Protein AF-A0A1P8YCB5-F1 (afdb_monomer_lite)

Radius of gyration: 13.8 Å; chains: 1; bounding box: 25×51×27 Å

Foldseek 3Di:
DDPPPPVCLPDFDDQCAEPVNQKTWGDRQQKIFIAGNVRHTQDIDGHGRPWDWDYDPPFQKIWIAHQAWIWIFHVVVSRDIDTDHLPDPVDDPVRSVSHD

pLDDT: mean 75.48, std 15.05, range [31.86, 88.94]

Structure (mmCIF, N/CA/C/O backbone):
data_AF-A0A1P8YCB5-F1
#
_entry.id   AF-A0A1P8YCB5-F1
#
loop_
_atom_site.group_PDB
_atom_site.id
_atom_site.type_symbol
_atom_site.label_atom_id
_atom_site.label_alt_id
_atom_site.label_comp_id
_atom_site.label_asym_id
_atom_site.label_entity_id
_atom_site.label_seq_id
_atom_site.pdbx_PDB_ins_code
_atom_site.Cartn_x
_atom_site.Cartn_y
_atom_site.Cartn_z
_atom_site.occupancy
_atom_site.B_iso_or_equiv
_atom_site.auth_seq_id
_atom_site.auth_comp_id
_atom_site.auth_asym_id
_atom_site.auth_atom_id
_atom_site.pdbx_PDB_model_num
ATOM 1 N N . MET A 1 1 ? -15.871 32.988 5.997 1.00 38.66 1 MET A N 1
ATOM 2 C CA . MET A 1 1 ? -16.713 31.855 5.553 1.00 38.66 1 MET A CA 1
ATOM 3 C C . MET A 1 1 ? -15.778 30.803 4.989 1.00 38.66 1 MET A C 1
ATOM 5 O O . MET A 1 1 ? -14.762 31.185 4.425 1.00 38.66 1 MET A O 1
ATOM 9 N N . ALA A 1 2 ? -16.045 29.542 5.321 1.00 38.84 2 ALA A N 1
ATOM 10 C CA . ALA A 1 2 ? -15.101 28.432 5.364 1.00 38.84 2 ALA A CA 1
ATOM 11 C C . ALA A 1 2 ? -14.217 28.299 4.118 1.00 38.84 2 ALA A C 1
ATOM 13 O O . ALA A 1 2 ? -14.695 28.228 2.990 1.00 38.84 2 ALA A O 1
ATOM 14 N N . GLN A 1 3 ? -12.913 28.224 4.359 1.00 31.86 3 GLN A N 1
ATOM 15 C CA . GLN A 1 3 ? -11.968 27.698 3.398 1.00 31.86 3 GLN A CA 1
ATOM 16 C C . GLN A 1 3 ? -12.140 26.174 3.410 1.00 31.86 3 GLN A C 1
ATOM 18 O O . GLN A 1 3 ? -11.435 25.464 4.119 1.00 31.86 3 GLN A O 1
ATOM 23 N N . GLU A 1 4 ? -13.105 25.672 2.638 1.00 41.53 4 GLU A N 1
ATOM 24 C CA . GLU A 1 4 ? -13.112 24.281 2.175 1.00 41.53 4 GLU A CA 1
ATOM 25 C C . GLU A 1 4 ? -11.974 24.112 1.156 1.00 41.53 4 GLU A C 1
ATOM 27 O O . GLU A 1 4 ? -12.176 23.831 -0.022 1.00 41.53 4 GLU A O 1
ATOM 32 N N . SER A 1 5 ? -10.732 24.330 1.597 1.00 37.88 5 SER A N 1
ATOM 33 C CA . SER A 1 5 ? -9.573 23.811 0.888 1.00 37.88 5 SER A CA 1
ATOM 34 C C . SER A 1 5 ? -9.557 22.323 1.169 1.00 37.88 5 SER A C 1
ATOM 36 O O . SER A 1 5 ? -8.859 21.851 2.060 1.00 37.88 5 SER A O 1
ATOM 38 N N . SER A 1 6 ? -10.347 21.586 0.392 1.00 43.16 6 SER A N 1
ATOM 39 C CA . SER A 1 6 ? -9.965 20.225 0.040 1.00 43.16 6 SER A CA 1
ATOM 40 C C . SER A 1 6 ? -8.469 20.289 -0.278 1.00 43.16 6 SER A C 1
ATOM 42 O O . SER A 1 6 ? -8.099 21.090 -1.148 1.00 43.16 6 SER A O 1
ATOM 44 N N . PRO A 1 7 ? -7.575 19.566 0.417 1.00 41.78 7 PRO A N 1
ATOM 45 C CA . PRO A 1 7 ? -6.249 19.396 -0.122 1.00 41.78 7 PRO A CA 1
ATOM 46 C C . PRO A 1 7 ? -6.471 18.613 -1.411 1.00 41.78 7 PRO A C 1
ATOM 48 O O . PRO A 1 7 ? -6.647 17.398 -1.406 1.00 41.78 7 PRO A O 1
ATOM 51 N N . THR A 1 8 ? -6.528 19.324 -2.535 1.00 44.09 8 THR A N 1
ATOM 52 C CA . THR A 1 8 ? -6.277 18.741 -3.840 1.00 44.09 8 THR A CA 1
ATOM 53 C C . THR A 1 8 ? -4.813 18.324 -3.791 1.00 44.09 8 THR A C 1
ATOM 55 O O . THR A 1 8 ? -3.929 19.060 -4.221 1.00 44.09 8 THR A O 1
ATOM 58 N N . LEU A 1 9 ? -4.550 17.173 -3.164 1.00 47.84 9 LEU A N 1
ATOM 59 C CA . LEU A 1 9 ? -3.321 16.415 -3.316 1.00 47.84 9 LEU A CA 1
ATOM 60 C C . LEU A 1 9 ? -3.245 16.107 -4.810 1.00 47.84 9 LEU A C 1
ATOM 62 O O . LEU A 1 9 ? -3.912 15.206 -5.320 1.00 47.84 9 LEU A O 1
ATOM 66 N N . GLY A 1 10 ? -2.547 16.988 -5.525 1.00 34.41 10 GLY A N 1
ATOM 67 C CA . GLY A 1 10 ? -2.415 16.950 -6.968 1.00 34.41 10 GLY A CA 1
ATOM 68 C C . GLY A 1 10 ? -1.907 15.582 -7.390 1.00 34.41 10 GLY A C 1
ATOM 69 O O . GLY A 1 10 ? -0.766 15.234 -7.112 1.00 34.41 10 GLY A O 1
ATOM 70 N N . GLY A 1 11 ? -2.770 14.814 -8.052 1.00 37.81 11 GLY A N 1
ATOM 71 C CA . GLY A 1 11 ? -2.389 13.548 -8.665 1.00 37.81 11 GLY A CA 1
ATOM 72 C C . GLY A 1 11 ? -2.571 12.295 -7.811 1.00 37.81 11 GLY A C 1
ATOM 73 O O . GLY A 1 11 ? -1.838 11.341 -8.038 1.00 37.81 11 GLY A O 1
ATOM 74 N N . LEU A 1 12 ? -3.539 12.242 -6.887 1.00 45.66 12 LEU A N 1
ATOM 75 C CA . LEU A 1 12 ? -4.019 10.947 -6.383 1.00 45.66 12 LEU A CA 1
ATOM 76 C C . LEU A 1 12 ? -4.831 10.244 -7.471 1.00 45.66 12 LEU A C 1
ATOM 78 O O . LEU A 1 12 ? -6.036 10.463 -7.618 1.00 45.66 12 LEU A O 1
ATOM 82 N N . THR A 1 13 ? -4.168 9.413 -8.267 1.00 50.59 13 THR A N 1
ATOM 83 C CA . THR A 1 13 ? -4.859 8.520 -9.192 1.00 50.59 13 THR A CA 1
ATOM 84 C C . THR A 1 13 ? -5.433 7.366 -8.365 1.00 50.59 13 THR A C 1
ATOM 86 O O . THR A 1 13 ? -4.713 6.602 -7.730 1.00 50.59 13 THR A O 1
ATOM 89 N N . LEU A 1 14 ? -6.768 7.293 -8.328 1.00 52.97 14 LEU A N 1
ATOM 90 C CA . LEU A 1 14 ? -7.586 6.332 -7.573 1.00 52.97 14 LEU A CA 1
ATOM 91 C C . LEU A 1 14 ? -7.526 6.461 -6.037 1.00 52.97 14 LEU A C 1
ATOM 93 O O . LEU A 1 14 ? -6.678 5.883 -5.372 1.00 52.97 14 LEU A O 1
ATOM 97 N N . SER A 1 15 ? -8.522 7.136 -5.456 1.00 65.50 15 SER A N 1
ATOM 98 C CA . SER A 1 15 ? -8.887 6.987 -4.041 1.00 65.50 15 SER A CA 1
ATOM 99 C C . SER A 1 15 ? -9.776 5.754 -3.872 1.00 65.50 15 SER A C 1
ATOM 101 O O . SER A 1 15 ? -11.002 5.867 -3.882 1.00 65.50 15 SER A O 1
ATOM 103 N N . ASN A 1 16 ? -9.178 4.569 -3.757 1.00 73.62 16 ASN A N 1
ATOM 104 C CA . ASN A 1 16 ? -9.937 3.354 -3.475 1.00 73.62 16 ASN A CA 1
ATOM 105 C C . ASN A 1 16 ? -10.306 3.359 -1.978 1.00 73.62 16 ASN A C 1
ATOM 107 O O . ASN A 1 16 ? -9.395 3.455 -1.152 1.00 73.62 16 ASN A O 1
ATOM 111 N N . PRO A 1 17 ? -11.589 3.325 -1.586 1.00 79.81 17 PRO A N 1
ATOM 112 C CA . PRO A 1 17 ? -11.975 3.253 -0.179 1.00 79.81 17 PRO A CA 1
ATOM 113 C C . PRO A 1 17 ? -11.743 1.845 0.381 1.00 79.81 17 PRO A C 1
ATOM 115 O O . PRO A 1 17 ? -11.897 0.855 -0.337 1.00 79.81 17 PRO A O 1
ATOM 118 N N . SER A 1 18 ? -11.375 1.756 1.659 1.00 81.69 18 SER A N 1
ATOM 119 C CA . SER A 1 18 ? -11.279 0.483 2.369 1.00 81.69 18 SER A CA 1
ATOM 120 C C . SER A 1 18 ? -12.672 -0.134 2.561 1.00 81.69 18 SER A C 1
ATOM 122 O O . SER A 1 18 ? -13.667 0.599 2.585 1.00 81.69 18 SER A O 1
ATOM 124 N N . PRO A 1 19 ? -12.782 -1.463 2.746 1.00 80.44 19 PRO A N 1
ATOM 125 C CA . PRO A 1 19 ? -14.067 -2.123 2.993 1.00 80.44 19 PRO A CA 1
ATOM 126 C C . PRO A 1 19 ? -14.790 -1.600 4.240 1.00 80.44 19 PRO A C 1
ATOM 128 O O . PRO A 1 19 ? -16.017 -1.577 4.279 1.00 80.44 19 PRO A O 1
ATOM 131 N N . SER A 1 20 ? -14.041 -1.144 5.249 1.00 80.06 20 SER A N 1
ATOM 132 C 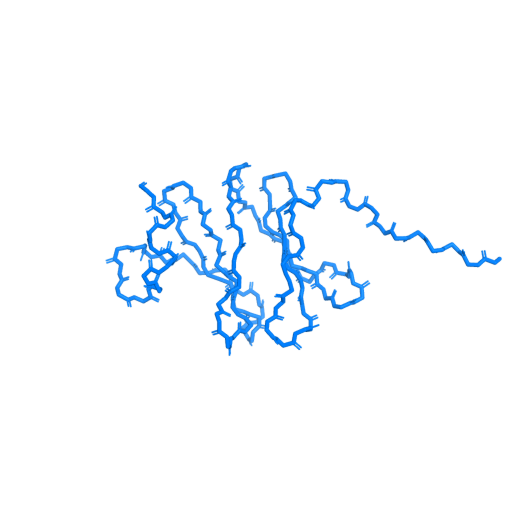CA . SER A 1 20 ? -14.594 -0.514 6.454 1.00 80.06 20 SER A CA 1
ATOM 133 C C . SER A 1 20 ? -15.114 0.909 6.221 1.00 80.06 20 SER A C 1
ATOM 135 O O . SER A 1 20 ? -15.774 1.467 7.093 1.00 80.06 20 SER A O 1
ATOM 137 N N . GLY A 1 21 ? -14.774 1.537 5.088 1.00 79.12 21 GLY A N 1
ATOM 138 C CA . GLY A 1 21 ? -15.067 2.942 4.797 1.00 79.12 21 GLY A CA 1
ATOM 139 C C . GLY A 1 21 ? -14.284 3.945 5.652 1.00 79.12 21 GLY A C 1
ATOM 140 O O . GLY A 1 21 ? -14.508 5.148 5.528 1.00 79.12 21 GLY A O 1
ATOM 141 N N . THR A 1 22 ? -13.368 3.475 6.503 1.00 83.00 22 THR A N 1
ATOM 142 C CA . THR A 1 22 ? -12.600 4.328 7.426 1.00 83.00 22 THR A CA 1
ATOM 143 C C . THR A 1 22 ? -11.379 4.946 6.750 1.00 83.00 22 THR A C 1
ATOM 145 O O . THR A 1 22 ? -10.953 6.039 7.117 1.00 83.00 22 THR A O 1
ATOM 148 N N . TYR A 1 23 ? -10.827 4.268 5.743 1.00 86.69 23 TYR A N 1
ATOM 149 C CA . TYR A 1 23 ? -9.585 4.660 5.091 1.00 86.69 23 TYR A CA 1
ATOM 150 C C . TYR A 1 23 ? -9.747 4.719 3.577 1.00 86.69 23 TYR A C 1
ATOM 152 O O . TYR A 1 23 ? -10.636 4.104 2.988 1.00 86.69 23 TYR A O 1
ATOM 160 N N . LYS A 1 24 ? -8.860 5.462 2.926 1.00 86.00 24 LYS A N 1
ATOM 161 C CA . LYS A 1 24 ? -8.744 5.538 1.473 1.00 86.00 24 LYS A CA 1
ATOM 162 C C . LYS A 1 24 ? -7.286 5.384 1.104 1.00 86.00 24 LYS A C 1
ATOM 164 O O . LYS A 1 24 ? -6.425 5.976 1.737 1.00 86.00 24 LYS A O 1
ATOM 169 N N . ALA A 1 25 ? -7.006 4.593 0.084 1.00 86.94 25 ALA A N 1
ATOM 170 C CA . ALA A 1 25 ? -5.658 4.437 -0.431 1.00 86.94 25 ALA A CA 1
ATOM 171 C C . ALA A 1 25 ? -5.583 4.953 -1.855 1.00 86.94 25 ALA A C 1
ATOM 173 O O . ALA A 1 25 ? -6.554 4.844 -2.605 1.00 86.94 25 ALA A O 1
ATOM 174 N N . GLY A 1 26 ? -4.422 5.481 -2.216 1.00 85.19 26 GLY A N 1
ATOM 175 C CA . GLY A 1 26 ? -4.127 5.913 -3.570 1.00 85.19 26 GLY A CA 1
ATOM 176 C C . GLY A 1 26 ? -2.634 5.968 -3.834 1.00 85.19 26 GLY A C 1
ATOM 177 O O . GLY A 1 26 ? -1.814 5.721 -2.946 1.00 85.19 26 GLY A O 1
ATOM 178 N N . VAL A 1 27 ? -2.286 6.293 -5.074 1.00 84.44 27 VAL A N 1
ATOM 179 C CA . VAL A 1 27 ? -0.898 6.506 -5.484 1.00 84.44 27 VAL A CA 1
ATOM 180 C C . VAL A 1 27 ? -0.705 7.986 -5.774 1.00 84.44 27 VAL A C 1
ATOM 182 O O . VAL A 1 27 ? -1.485 8.587 -6.508 1.00 84.44 27 VAL A O 1
ATOM 185 N N . SER A 1 28 ? 0.320 8.573 -5.163 1.00 80.00 28 SER A N 1
ATOM 186 C CA . SER A 1 28 ? 0.743 9.960 -5.343 1.00 80.00 28 SER A CA 1
ATOM 187 C C . SER A 1 28 ? 2.142 9.974 -5.955 1.00 80.00 28 SER A C 1
ATOM 189 O O . SER A 1 28 ? 3.149 9.813 -5.257 1.00 80.00 28 SER A O 1
ATOM 191 N N . GLY A 1 29 ? 2.217 10.097 -7.281 1.00 80.62 29 GLY A N 1
ATOM 192 C CA . GLY A 1 29 ? 3.478 9.990 -8.021 1.00 80.62 29 GLY A CA 1
ATOM 193 C C . GLY A 1 29 ? 4.122 8.609 -7.859 1.00 80.62 29 GLY A C 1
ATOM 194 O O . GLY A 1 29 ? 3.622 7.631 -8.401 1.00 80.62 29 GLY A O 1
ATOM 195 N N . SER A 1 30 ? 5.215 8.534 -7.097 1.00 84.06 30 SER A N 1
ATOM 196 C CA . SER A 1 30 ? 5.949 7.295 -6.776 1.00 84.06 30 SER A CA 1
ATOM 197 C C . SER A 1 30 ? 5.769 6.887 -5.307 1.00 84.06 30 SER A C 1
ATOM 199 O O . SER A 1 30 ? 6.694 6.409 -4.654 1.00 84.06 30 SER A O 1
ATOM 201 N N . ASN A 1 31 ? 4.607 7.167 -4.719 1.00 86.06 31 ASN A N 1
ATOM 202 C CA . ASN A 1 31 ? 4.318 6.806 -3.334 1.00 86.06 31 ASN A CA 1
ATOM 203 C C . ASN A 1 31 ? 2.906 6.249 -3.219 1.00 86.06 31 ASN A C 1
ATOM 205 O O . ASN A 1 31 ? 1.968 6.812 -3.774 1.00 86.06 31 ASN A O 1
ATOM 209 N N . ALA A 1 32 ? 2.753 5.172 -2.459 1.00 87.06 32 ALA A N 1
ATOM 210 C CA . ALA A 1 32 ? 1.454 4.700 -2.014 1.00 87.06 32 ALA A CA 1
ATOM 211 C C . ALA A 1 32 ? 1.103 5.420 -0.711 1.00 87.06 32 ALA A C 1
ATOM 213 O O . ALA A 1 32 ? 1.877 5.386 0.249 1.00 87.06 32 ALA A O 1
ATOM 214 N N . VAL A 1 33 ? -0.059 6.063 -0.686 1.00 87.44 33 VAL A N 1
ATOM 215 C CA . VAL A 1 33 ? -0.550 6.828 0.460 1.00 87.44 33 VAL A CA 1
ATOM 216 C C . VAL A 1 33 ? -1.871 6.264 0.948 1.00 87.44 33 VAL A C 1
ATOM 218 O O . VAL A 1 33 ? -2.698 5.800 0.159 1.00 87.44 33 VAL A O 1
ATOM 221 N N . VAL A 1 34 ? -2.070 6.324 2.259 1.00 87.62 34 VAL A N 1
ATOM 222 C CA . VAL A 1 34 ? -3.339 6.027 2.909 1.00 87.62 34 VAL A CA 1
ATOM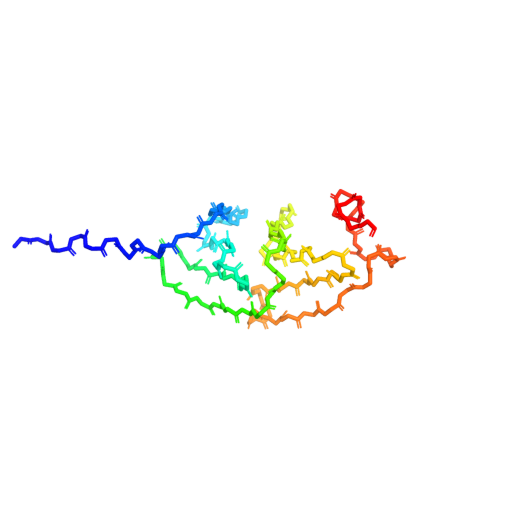 223 C C . VAL A 1 34 ? -3.782 7.242 3.695 1.00 87.62 34 VAL A C 1
ATOM 225 O O . VAL A 1 34 ? -3.038 7.775 4.518 1.00 87.62 34 VAL A O 1
ATOM 228 N N . THR A 1 35 ? -5.015 7.652 3.454 1.00 86.62 35 THR A N 1
ATOM 229 C CA . THR A 1 35 ? -5.695 8.722 4.163 1.00 86.62 35 THR A CA 1
ATOM 230 C C . THR A 1 35 ? -6.858 8.170 4.978 1.00 86.62 35 THR A C 1
ATOM 232 O O . THR A 1 35 ? -7.446 7.146 4.628 1.00 86.62 35 THR A O 1
ATOM 235 N N . ASP A 1 36 ? -7.191 8.818 6.089 1.00 85.19 36 ASP A N 1
ATOM 236 C CA . ASP A 1 36 ? -8.428 8.525 6.815 1.00 85.19 36 ASP A CA 1
ATOM 237 C C . ASP A 1 36 ? -9.646 9.187 6.133 1.00 85.19 36 ASP A C 1
ATOM 239 O O . ASP A 1 36 ? -9.518 9.928 5.154 1.00 85.19 36 ASP A O 1
ATOM 243 N N . ALA A 1 37 ? -10.846 8.924 6.650 1.00 79.75 37 ALA A N 1
ATOM 244 C CA . ALA A 1 37 ? -12.098 9.539 6.227 1.00 79.75 37 ALA A CA 1
ATOM 245 C C . ALA A 1 37 ? -12.066 11.081 6.194 1.00 79.75 37 ALA A C 1
ATOM 247 O O . ALA A 1 37 ? -12.737 11.668 5.344 1.00 79.75 37 ALA A O 1
ATOM 248 N N . SER A 1 38 ? -11.277 11.738 7.056 1.00 81.00 38 SER A N 1
ATOM 249 C CA . SER A 1 38 ? -11.084 13.199 7.025 1.00 81.00 38 SER A CA 1
ATOM 250 C C . SER A 1 38 ? -10.152 13.686 5.905 1.00 81.00 38 SER A C 1
ATOM 252 O O . SER A 1 38 ? -10.072 14.884 5.640 1.00 81.00 38 SER A O 1
ATOM 254 N N . GLY A 1 39 ? -9.469 12.768 5.214 1.00 77.56 39 GLY A N 1
ATOM 255 C CA . GLY A 1 39 ? -8.478 13.070 4.183 1.00 77.56 39 GLY A CA 1
ATOM 256 C C . GLY A 1 39 ? -7.066 13.297 4.727 1.00 77.56 39 GLY A C 1
ATOM 257 O O . GLY A 1 39 ? -6.178 13.660 3.956 1.00 77.56 39 GLY A O 1
ATOM 258 N N . ALA A 1 40 ? -6.835 13.078 6.024 1.00 82.38 40 ALA A N 1
ATOM 259 C CA . ALA A 1 40 ? -5.508 13.162 6.622 1.00 82.38 40 ALA A CA 1
ATOM 260 C C . ALA A 1 40 ? -4.668 11.933 6.256 1.00 82.38 40 ALA A C 1
ATOM 262 O O . ALA A 1 40 ? -5.131 10.804 6.409 1.00 82.38 40 ALA A O 1
ATOM 263 N N . GLU A 1 41 ? -3.434 12.138 5.791 1.00 85.62 41 GLU A N 1
ATOM 264 C CA . GLU A 1 41 ? -2.489 11.048 5.528 1.00 85.62 41 GLU A CA 1
ATOM 265 C C . GLU A 1 41 ? -2.099 10.370 6.845 1.00 85.62 41 GLU A C 1
ATOM 267 O O . GLU A 1 41 ? -1.489 10.979 7.722 1.00 85.62 41 GLU A O 1
ATOM 272 N N . VAL A 1 42 ? -2.469 9.099 6.981 1.00 86.94 42 VAL A N 1
ATOM 273 C CA . VAL A 1 42 ? -2.099 8.252 8.125 1.00 86.94 42 VAL A CA 1
ATOM 274 C C . VAL A 1 42 ? -0.897 7.374 7.805 1.00 86.94 42 VAL A C 1
ATOM 276 O O . VAL A 1 42 ? -0.236 6.873 8.713 1.00 86.94 42 VAL A O 1
ATOM 279 N N . PHE A 1 43 ? -0.611 7.184 6.515 1.00 87.44 43 PHE A N 1
ATOM 280 C CA . PHE A 1 43 ? 0.511 6.392 6.052 1.00 87.44 43 PHE A CA 1
ATOM 281 C C . PHE A 1 43 ? 0.963 6.812 4.658 1.00 87.44 43 PHE A C 1
ATOM 283 O O . PHE A 1 43 ? 0.148 7.078 3.778 1.00 87.44 43 PHE A O 1
ATOM 290 N N . SER A 1 44 ? 2.272 6.781 4.438 1.00 87.56 44 SER A N 1
ATOM 291 C CA . SER A 1 44 ? 2.880 6.975 3.129 1.00 87.56 44 SER A CA 1
ATOM 292 C C . SER A 1 44 ? 4.117 6.109 3.011 1.00 87.56 44 SER A C 1
ATOM 294 O O . SER A 1 44 ? 4.896 5.952 3.957 1.00 87.56 44 SER A O 1
ATOM 296 N N . THR A 1 45 ? 4.292 5.498 1.848 1.00 87.56 45 THR A N 1
ATOM 297 C CA . THR A 1 45 ? 5.449 4.661 1.578 1.00 87.56 45 THR A CA 1
ATOM 298 C C . THR A 1 45 ? 5.882 4.786 0.125 1.00 87.56 45 THR A C 1
ATOM 300 O O . THR A 1 45 ? 5.028 4.862 -0.763 1.00 87.56 45 THR A O 1
ATOM 303 N N . PRO A 1 46 ? 7.197 4.757 -0.149 1.00 86.69 46 PRO A N 1
ATOM 304 C CA . PRO A 1 46 ? 7.684 4.739 -1.516 1.00 86.69 46 PRO A CA 1
ATOM 305 C C . PRO A 1 46 ? 7.177 3.496 -2.248 1.00 86.69 46 PRO A C 1
ATOM 307 O O . PRO A 1 46 ? 7.238 2.375 -1.721 1.00 86.69 46 PRO A O 1
ATOM 310 N N . ALA A 1 47 ? 6.689 3.739 -3.460 1.00 83.81 47 ALA A N 1
ATOM 311 C CA . ALA A 1 47 ? 6.190 2.767 -4.419 1.00 83.81 47 ALA A CA 1
ATOM 312 C C . ALA A 1 47 ? 6.753 3.114 -5.812 1.00 83.81 47 ALA A C 1
ATOM 314 O O . ALA A 1 47 ? 7.266 4.208 -6.037 1.00 83.81 47 ALA A O 1
ATOM 315 N N . GLY A 1 48 ? 6.723 2.203 -6.774 1.00 80.19 48 GLY A N 1
ATOM 316 C CA . GLY A 1 48 ? 7.098 2.538 -8.143 1.00 80.19 48 GLY A CA 1
ATOM 317 C C . GLY A 1 48 ? 6.110 3.519 -8.771 1.00 80.19 48 GLY A C 1
ATOM 318 O O . GLY A 1 48 ? 4.951 3.613 -8.376 1.00 80.19 48 GLY A O 1
ATOM 319 N N . ALA A 1 49 ? 6.556 4.233 -9.805 1.00 78.12 49 ALA A N 1
ATOM 320 C CA . ALA A 1 49 ? 5.708 5.172 -10.548 1.00 78.12 49 ALA A CA 1
ATOM 321 C C . ALA A 1 49 ? 4.504 4.496 -11.242 1.00 78.12 49 ALA A C 1
ATOM 323 O O . ALA A 1 49 ? 3.533 5.163 -11.579 1.00 78.12 49 ALA A O 1
ATOM 324 N N . ASN A 1 50 ? 4.575 3.178 -11.457 1.00 79.50 50 ASN A N 1
ATOM 325 C CA . ASN A 1 50 ? 3.490 2.355 -12.001 1.00 79.50 50 ASN A CA 1
ATOM 326 C C . ASN A 1 50 ? 2.895 1.411 -10.947 1.00 79.50 50 ASN A C 1
ATOM 328 O O . ASN A 1 50 ? 2.230 0.440 -11.304 1.00 79.50 50 ASN A O 1
ATOM 332 N N . ALA A 1 51 ? 3.171 1.652 -9.663 1.00 84.06 51 ALA A N 1
ATOM 333 C CA . ALA A 1 51 ? 2.596 0.842 -8.610 1.00 84.06 51 ALA A CA 1
ATOM 334 C C . ALA A 1 51 ? 1.076 1.006 -8.591 1.00 84.06 51 ALA A C 1
ATOM 336 O O . ALA A 1 51 ? 0.540 2.087 -8.836 1.00 84.06 51 ALA A O 1
ATOM 337 N N . MET A 1 52 ? 0.379 -0.071 -8.264 1.00 84.12 52 MET A N 1
ATOM 338 C CA . MET A 1 52 ? -1.065 -0.087 -8.093 1.00 84.12 52 MET A CA 1
ATOM 339 C C . MET A 1 52 ? -1.380 -0.405 -6.641 1.00 84.12 52 MET A C 1
ATOM 341 O O . MET A 1 52 ? -0.727 -1.245 -6.028 1.00 84.12 52 MET A O 1
ATOM 345 N N . VAL A 1 53 ? -2.401 0.241 -6.088 1.00 85.50 53 VAL A N 1
ATOM 346 C CA . VAL A 1 53 ? -2.867 -0.055 -4.733 1.00 85.50 53 VAL A CA 1
ATOM 347 C C . VAL A 1 53 ? -4.262 -0.655 -4.773 1.00 85.50 53 VAL A C 1
ATOM 349 O O . VAL A 1 53 ? -5.135 -0.180 -5.501 1.00 85.50 53 VAL A O 1
ATOM 352 N N . LYS A 1 54 ? -4.484 -1.719 -4.005 1.00 85.69 54 LYS A N 1
ATOM 353 C CA . LYS A 1 54 ? -5.758 -2.436 -3.973 1.00 85.69 54 LYS A CA 1
ATOM 354 C C . LYS A 1 54 ? -6.068 -2.920 -2.568 1.00 85.69 54 LYS A C 1
ATOM 356 O O . LYS A 1 54 ? -5.251 -3.583 -1.942 1.00 85.69 54 LYS A O 1
ATOM 361 N N . TRP A 1 55 ? -7.255 -2.599 -2.069 1.00 86.50 55 TRP A N 1
ATOM 362 C CA . TRP A 1 55 ? -7.699 -3.127 -0.783 1.00 86.50 55 TRP A CA 1
ATOM 363 C C . TRP A 1 55 ? -8.018 -4.610 -0.906 1.00 86.50 55 TRP A C 1
ATOM 365 O O . TRP A 1 55 ? -8.561 -5.060 -1.919 1.00 86.50 55 TRP A O 1
ATOM 375 N N . GLN A 1 56 ? -7.673 -5.360 0.131 1.00 84.31 56 GLN A N 1
ATOM 376 C CA . GLN A 1 56 ? -8.132 -6.721 0.302 1.00 84.31 56 GLN A CA 1
ATOM 377 C C . GLN A 1 56 ? -9.636 -6.708 0.567 1.00 84.31 56 GLN A C 1
ATOM 379 O O . GLN A 1 56 ? -10.138 -5.881 1.325 1.00 84.31 56 GLN A O 1
ATOM 384 N N . ASP A 1 57 ? -10.355 -7.646 -0.038 1.00 77.75 57 ASP A N 1
ATOM 385 C CA . ASP A 1 57 ? -11.775 -7.806 0.241 1.00 77.75 57 ASP A CA 1
ATOM 386 C C . ASP A 1 57 ? -11.988 -8.246 1.701 1.00 77.75 57 ASP A C 1
ATOM 388 O O . ASP A 1 57 ? -11.274 -9.115 2.212 1.00 77.75 57 ASP A O 1
ATOM 392 N N . GLY A 1 58 ? -12.920 -7.591 2.397 1.00 77.25 58 GLY A N 1
ATOM 393 C CA . GLY A 1 58 ? -13.273 -7.907 3.785 1.00 77.25 58 GLY A CA 1
ATOM 394 C C . GLY A 1 58 ? -12.231 -7.555 4.858 1.00 77.25 58 GLY A C 1
ATOM 395 O O . GLY A 1 58 ? -12.455 -7.882 6.022 1.00 77.25 58 GLY A O 1
ATOM 396 N N . ALA A 1 59 ? -11.116 -6.896 4.518 1.00 80.38 59 ALA A N 1
ATOM 397 C CA . ALA A 1 59 ? -10.099 -6.484 5.491 1.00 80.38 59 ALA A CA 1
ATOM 398 C C . ALA A 1 59 ? -9.494 -5.109 5.172 1.00 80.38 59 ALA A C 1
ATOM 400 O O . ALA A 1 59 ? -9.296 -4.755 4.012 1.00 80.38 59 ALA A O 1
ATOM 401 N N . ASP A 1 60 ? -9.094 -4.366 6.208 1.00 84.00 60 ASP A N 1
ATOM 402 C CA . ASP A 1 60 ? -8.348 -3.100 6.094 1.00 84.00 60 ASP A CA 1
ATOM 403 C C . ASP A 1 60 ? -6.858 -3.327 5.780 1.00 84.00 60 ASP A C 1
ATOM 405 O O . ASP A 1 60 ? -5.954 -2.768 6.409 1.00 84.00 60 ASP A O 1
ATOM 409 N N . ARG A 1 61 ? -6.602 -4.188 4.791 1.00 87.31 61 ARG A N 1
ATOM 410 C CA . ARG A 1 61 ? -5.273 -4.467 4.251 1.00 87.31 61 ARG A CA 1
ATOM 411 C C . ARG A 1 61 ? -5.151 -3.904 2.856 1.00 87.31 61 ARG A C 1
ATOM 413 O O . ARG A 1 61 ? -5.952 -4.226 1.983 1.00 87.31 61 ARG A O 1
ATOM 420 N N . LEU A 1 62 ? -4.122 -3.105 2.635 1.00 88.06 62 LEU A N 1
ATOM 421 C CA . LEU A 1 62 ? -3.789 -2.558 1.336 1.00 88.06 62 LEU A CA 1
ATOM 422 C C . LEU A 1 62 ? -2.673 -3.370 0.688 1.00 88.06 62 LEU A C 1
ATOM 424 O O . LEU A 1 62 ? -1.597 -3.517 1.254 1.00 88.06 62 LEU A O 1
ATOM 428 N N . TRP A 1 63 ? -2.900 -3.833 -0.528 1.00 88.94 63 TRP A N 1
ATOM 429 C CA . TRP A 1 63 ? -1.888 -4.432 -1.383 1.00 88.94 63 TRP A CA 1
ATOM 430 C C . TRP A 1 63 ? -1.296 -3.365 -2.294 1.00 88.94 63 TRP A C 1
ATOM 432 O O . TRP A 1 63 ? -2.035 -2.664 -2.978 1.00 88.94 63 TRP A O 1
ATOM 442 N N . ILE A 1 64 ? 0.025 -3.243 -2.299 1.00 88.75 64 ILE A N 1
ATOM 443 C CA . ILE A 1 64 ? 0.798 -2.395 -3.203 1.00 88.75 64 ILE A CA 1
ATOM 444 C C . ILE 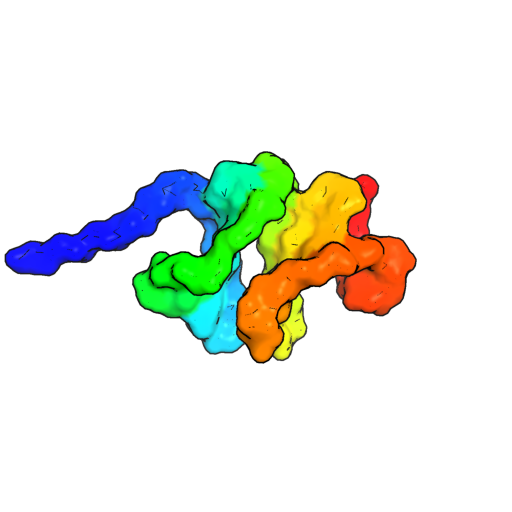A 1 64 ? 1.488 -3.330 -4.193 1.00 88.75 64 ILE A C 1
ATOM 446 O O . ILE A 1 64 ? 2.412 -4.059 -3.833 1.00 88.75 64 ILE A O 1
ATOM 450 N N . ILE A 1 65 ? 1.002 -3.319 -5.424 1.00 86.75 65 ILE A N 1
ATOM 451 C CA . ILE A 1 65 ? 1.493 -4.100 -6.553 1.00 86.75 65 ILE A CA 1
ATOM 452 C C . ILE A 1 65 ? 2.483 -3.227 -7.309 1.00 86.75 65 ILE A C 1
ATOM 454 O O . ILE A 1 65 ? 2.089 -2.285 -7.989 1.00 86.75 65 ILE A O 1
ATOM 458 N N . ASP A 1 66 ? 3.763 -3.523 -7.157 1.00 84.00 66 ASP A N 1
ATOM 459 C CA . ASP A 1 66 ? 4.835 -2.975 -7.976 1.00 84.00 66 ASP A CA 1
ATOM 460 C C . ASP A 1 66 ? 5.229 -3.988 -9.058 1.00 84.00 66 ASP A C 1
ATOM 462 O O . ASP A 1 66 ? 4.906 -5.169 -8.941 1.00 84.00 66 ASP A O 1
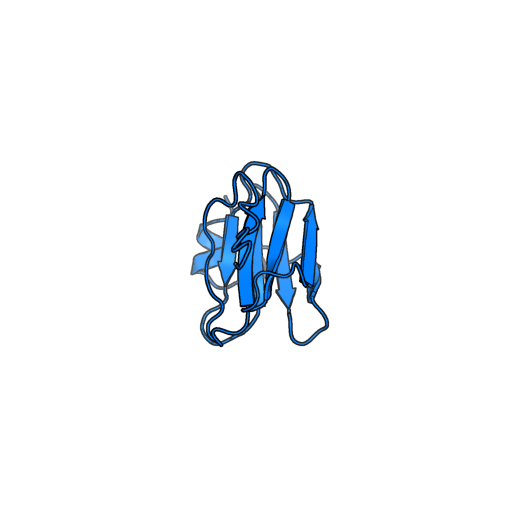ATOM 466 N N . ALA A 1 67 ? 5.931 -3.544 -10.104 1.00 77.62 67 ALA A N 1
ATOM 467 C CA . ALA A 1 67 ? 6.186 -4.355 -11.298 1.00 77.62 67 ALA A CA 1
ATOM 468 C C . ALA A 1 67 ? 6.754 -5.752 -10.980 1.00 77.62 67 ALA A C 1
ATOM 470 O O . ALA A 1 67 ? 6.279 -6.731 -11.538 1.00 77.62 67 ALA A O 1
ATOM 471 N N . ASP A 1 68 ? 7.715 -5.838 -10.054 1.00 78.00 68 ASP A N 1
ATOM 472 C CA . ASP A 1 68 ? 8.354 -7.101 -9.635 1.00 78.00 68 ASP A CA 1
ATOM 473 C C . ASP A 1 68 ? 8.156 -7.402 -8.135 1.00 78.00 68 ASP A C 1
ATOM 475 O O . ASP A 1 68 ? 8.591 -8.427 -7.611 1.00 78.00 68 ASP A O 1
ATOM 479 N N . ALA A 1 69 ? 7.510 -6.499 -7.398 1.00 83.75 69 ALA A N 1
ATOM 480 C CA . ALA A 1 69 ? 7.424 -6.591 -5.950 1.00 83.75 69 ALA A CA 1
ATOM 481 C C . ALA A 1 69 ? 5.999 -6.376 -5.464 1.00 83.75 69 ALA A C 1
ATOM 483 O O . ALA A 1 69 ? 5.329 -5.419 -5.830 1.00 83.75 69 ALA A O 1
ATOM 484 N N . LEU A 1 70 ? 5.563 -7.246 -4.562 1.00 88.06 70 LEU A N 1
ATOM 485 C CA . LEU A 1 70 ? 4.287 -7.099 -3.896 1.00 88.06 70 LEU A CA 1
ATOM 486 C C . LEU A 1 70 ? 4.513 -6.724 -2.435 1.00 88.06 70 LEU A C 1
ATOM 488 O O . LEU A 1 70 ? 5.365 -7.281 -1.739 1.00 88.06 70 LEU A O 1
ATOM 492 N N . TYR A 1 71 ? 3.738 -5.763 -1.957 1.00 88.81 71 TYR A N 1
ATOM 493 C CA . TYR A 1 71 ? 3.736 -5.377 -0.558 1.00 88.81 71 TYR A CA 1
ATOM 494 C C . TYR A 1 71 ? 2.313 -5.394 -0.029 1.00 88.81 71 TYR A C 1
ATOM 496 O O . TYR A 1 71 ? 1.370 -5.069 -0.742 1.00 88.81 71 TYR A O 1
ATOM 504 N N . VAL A 1 72 ? 2.162 -5.741 1.239 1.00 88.50 72 VAL A N 1
ATOM 505 C CA . VAL A 1 72 ? 0.905 -5.623 1.970 1.00 88.50 72 VAL A CA 1
ATOM 506 C C . VAL A 1 72 ? 1.104 -4.655 3.125 1.00 88.50 72 VAL A C 1
ATOM 508 O O . VAL A 1 72 ? 2.153 -4.644 3.771 1.00 88.50 72 VAL A O 1
ATOM 511 N N . VAL A 1 73 ? 0.108 -3.819 3.371 1.00 88.88 73 VAL A N 1
ATOM 512 C CA . VAL A 1 73 ? 0.069 -2.864 4.470 1.00 88.88 73 VAL A CA 1
ATOM 513 C C . VAL A 1 73 ? -1.193 -3.132 5.264 1.00 88.88 73 VAL A C 1
ATOM 515 O O . VAL A 1 73 ? -2.295 -3.050 4.734 1.00 88.88 73 VAL A O 1
ATOM 518 N N . ASP A 1 74 ? -1.032 -3.470 6.534 1.00 85.31 74 ASP A N 1
ATOM 519 C CA . ASP A 1 74 ? -2.145 -3.778 7.427 1.00 85.31 74 ASP A CA 1
ATOM 520 C C . ASP A 1 74 ? -2.386 -2.597 8.375 1.00 85.31 74 ASP A C 1
ATOM 522 O O . ASP A 1 74 ? -1.493 -2.211 9.138 1.00 85.31 74 ASP A O 1
ATOM 526 N N . GLY A 1 75 ? -3.582 -2.001 8.303 1.00 72.56 75 GLY A N 1
ATOM 527 C CA . GLY A 1 75 ? -3.966 -0.877 9.161 1.00 72.56 75 GLY A CA 1
ATOM 528 C C . GLY A 1 75 ? -4.095 -1.280 10.632 1.00 72.56 75 GLY A C 1
ATOM 529 O O . GLY A 1 75 ? -3.707 -0.516 11.516 1.00 72.56 75 GLY A O 1
ATOM 530 N N . SER A 1 76 ? -4.537 -2.512 10.908 1.00 72.31 76 SER A N 1
ATOM 531 C CA . SER A 1 76 ? -4.661 -3.051 12.271 1.00 72.31 76 SER A CA 1
ATOM 532 C C . SER A 1 76 ? -3.311 -3.198 12.982 1.00 72.31 76 SER A C 1
ATOM 534 O O . SER A 1 76 ? -3.244 -3.115 14.206 1.00 72.31 76 SER A O 1
ATOM 536 N N . SER A 1 77 ? -2.228 -3.352 12.221 1.00 72.94 77 SER A N 1
ATOM 537 C CA . SER A 1 77 ? -0.851 -3.460 12.713 1.00 72.94 77 SER A CA 1
ATOM 538 C C . SER A 1 77 ? -0.099 -2.121 12.720 1.00 72.94 77 SER A C 1
ATOM 540 O O . SER A 1 77 ? 1.130 -2.112 12.814 1.00 72.94 77 SER A O 1
ATOM 542 N N . GLY A 1 78 ? -0.808 -0.993 12.593 1.00 77.44 78 GLY A N 1
ATOM 543 C CA . GLY A 1 78 ? -0.207 0.344 12.566 1.00 77.44 78 GLY A CA 1
ATOM 544 C C . GLY A 1 78 ? 0.416 0.708 11.217 1.00 77.44 78 GLY A C 1
ATOM 545 O O . GLY A 1 78 ? 1.474 1.329 11.180 1.00 77.44 78 GLY A O 1
ATOM 546 N N . TRP A 1 79 ? -0.213 0.293 10.113 1.00 82.75 79 TRP A N 1
ATOM 547 C CA . TRP A 1 79 ? 0.250 0.535 8.741 1.00 82.75 79 TRP A CA 1
ATOM 548 C C . TRP A 1 79 ? 1.637 -0.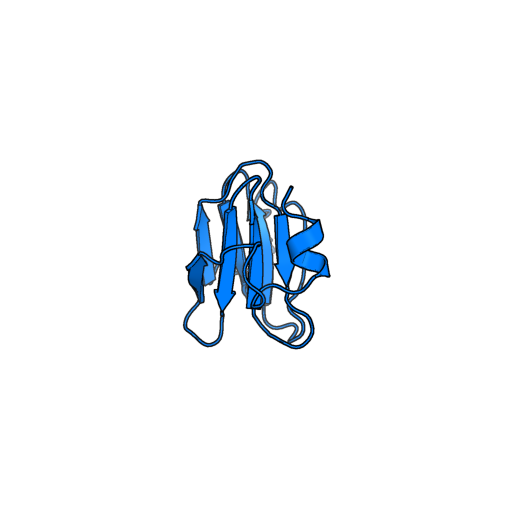037 8.445 1.00 82.75 79 TRP A C 1
ATOM 550 O O . TRP A 1 79 ? 2.485 0.572 7.793 1.00 82.75 79 TRP A O 1
ATOM 560 N N . LYS A 1 80 ? 1.902 -1.251 8.920 1.00 83.19 80 LYS A N 1
ATOM 561 C CA . LYS A 1 80 ? 3.194 -1.890 8.684 1.00 83.19 80 LYS A CA 1
ATOM 562 C C . LYS A 1 80 ? 3.267 -2.434 7.259 1.00 83.19 80 LYS A C 1
ATOM 564 O O . LYS A 1 80 ? 2.541 -3.365 6.918 1.00 83.19 80 LYS A O 1
ATOM 569 N N . LYS A 1 81 ? 4.181 -1.891 6.447 1.00 85.88 81 LYS A N 1
ATOM 570 C CA . LYS A 1 81 ? 4.511 -2.453 5.131 1.00 85.88 81 LYS A CA 1
ATOM 571 C C . LYS A 1 81 ? 5.321 -3.735 5.291 1.00 85.88 81 LYS A C 1
ATOM 573 O O . LYS A 1 81 ? 6.447 -3.706 5.786 1.00 85.88 81 LYS A O 1
ATOM 578 N N . THR A 1 82 ? 4.774 -4.830 4.791 1.00 87.38 82 THR A N 1
ATOM 579 C CA . THR A 1 82 ? 5.440 -6.125 4.683 1.00 87.38 82 THR A CA 1
ATOM 580 C C . THR A 1 82 ? 5.616 -6.461 3.212 1.00 87.38 82 THR A C 1
ATOM 582 O O . THR A 1 82 ? 4.673 -6.361 2.431 1.00 87.38 82 THR A O 1
ATOM 585 N N . LYS A 1 83 ? 6.831 -6.846 2.815 1.00 86.50 83 LYS A N 1
ATOM 586 C CA . LYS A 1 83 ? 7.056 -7.403 1.480 1.00 86.50 83 LYS A CA 1
ATOM 587 C C . LYS A 1 83 ? 6.487 -8.817 1.454 1.00 86.50 83 LYS A C 1
ATOM 589 O O . LYS A 1 83 ? 6.814 -9.612 2.332 1.00 86.50 83 LYS A O 1
ATOM 594 N N . VAL A 1 84 ? 5.653 -9.102 0.465 1.00 85.62 84 VAL A N 1
ATOM 595 C CA . VAL A 1 84 ? 5.086 -10.429 0.237 1.00 85.62 84 VAL A CA 1
ATOM 596 C C . VAL A 1 84 ? 5.611 -10.927 -1.094 1.00 85.62 84 VAL A C 1
ATOM 598 O O . VAL A 1 84 ? 5.715 -10.172 -2.059 1.00 85.62 84 VAL A O 1
ATOM 601 N N . ASP A 1 85 ? 5.964 -12.200 -1.150 1.00 80.00 85 ASP A N 1
ATOM 602 C CA . ASP A 1 85 ? 6.315 -12.815 -2.415 1.00 80.00 85 ASP A CA 1
ATOM 603 C C . ASP A 1 85 ? 5.028 -13.145 -3.186 1.00 80.00 85 ASP A C 1
ATOM 605 O O . ASP A 1 85 ? 4.220 -13.933 -2.705 1.00 80.00 85 ASP A O 1
ATOM 609 N N . PRO A 1 86 ? 4.821 -12.614 -4.404 1.00 70.56 86 PRO A N 1
ATOM 610 C CA . PRO A 1 86 ? 3.644 -12.929 -5.227 1.00 70.56 86 PRO A CA 1
ATOM 611 C C . PRO A 1 86 ? 3.550 -14.416 -5.598 1.00 70.56 86 PRO A C 1
ATOM 613 O O . PRO A 1 86 ? 2.502 -14.899 -6.014 1.00 70.56 86 PRO A O 1
ATOM 616 N N . LYS A 1 87 ? 4.660 -15.146 -5.445 1.00 70.81 87 LYS A N 1
ATOM 617 C CA . LYS A 1 87 ? 4.783 -16.584 -5.698 1.00 70.81 87 LYS A CA 1
ATOM 618 C C . LYS A 1 87 ? 4.435 -17.438 -4.476 1.00 70.81 87 LYS A C 1
ATOM 620 O O . LYS A 1 87 ? 4.403 -18.661 -4.596 1.00 70.81 87 LYS A O 1
ATOM 625 N N . THR A 1 88 ? 4.223 -16.835 -3.304 1.00 68.88 88 THR A N 1
ATOM 626 C CA . THR A 1 88 ? 3.776 -17.570 -2.116 1.00 68.88 88 THR A CA 1
ATOM 627 C C . THR A 1 88 ? 2.252 -17.623 -2.087 1.00 68.88 88 THR A C 1
ATOM 629 O O . THR A 1 88 ? 1.567 -16.706 -2.531 1.00 68.88 88 THR A O 1
ATOM 632 N N . GLY A 1 89 ? 1.698 -18.706 -1.538 1.00 61.53 89 GLY A N 1
ATOM 633 C CA . GLY A 1 89 ? 0.245 -18.899 -1.427 1.00 61.53 89 GLY A CA 1
ATOM 634 C C . GLY A 1 89 ? -0.469 -17.941 -0.462 1.00 61.53 89 GLY A C 1
ATOM 635 O O . GLY A 1 89 ? -1.652 -18.131 -0.207 1.00 61.53 89 GLY A O 1
ATOM 636 N N . ASP A 1 90 ? 0.233 -16.947 0.090 1.00 71.88 90 ASP A N 1
ATOM 637 C CA . ASP A 1 90 ? -0.326 -15.924 0.985 1.00 71.88 90 ASP A CA 1
ATOM 638 C C . ASP A 1 90 ? -1.008 -14.783 0.203 1.00 71.88 90 ASP A C 1
ATOM 640 O O . ASP A 1 90 ? -1.765 -13.984 0.753 1.00 71.88 90 ASP A O 1
ATOM 644 N N . VAL A 1 91 ? -0.760 -14.716 -1.109 1.00 75.44 91 VAL A N 1
ATOM 645 C CA . VAL A 1 91 ? -1.283 -13.676 -1.993 1.00 75.44 91 VAL A CA 1
ATOM 646 C C . VAL A 1 91 ? -2.575 -14.151 -2.659 1.00 75.44 91 VAL A C 1
ATOM 648 O O . VAL A 1 91 ? -2.588 -15.215 -3.282 1.00 75.44 91 VAL A O 1
ATOM 651 N N . PRO A 1 92 ? -3.668 -13.367 -2.600 1.00 73.88 92 PRO A N 1
ATOM 652 C CA . PRO A 1 92 ? -4.888 -13.692 -3.329 1.00 73.88 92 PRO A CA 1
ATOM 653 C C . PRO A 1 92 ? -4.601 -13.825 -4.828 1.00 73.88 92 PRO A C 1
ATOM 655 O O . PRO A 1 92 ? -3.934 -12.962 -5.395 1.00 73.88 92 PRO A O 1
ATOM 658 N N . ALA A 1 93 ? -5.154 -14.846 -5.491 1.00 76.00 93 ALA A N 1
ATOM 659 C CA . ALA A 1 93 ? -4.927 -15.083 -6.922 1.00 76.00 93 ALA A CA 1
ATOM 660 C C . ALA A 1 93 ? -5.186 -13.825 -7.776 1.00 76.00 93 ALA A C 1
ATOM 662 O O . ALA A 1 93 ? -4.357 -13.458 -8.598 1.00 76.00 93 ALA A O 1
ATOM 663 N N . ALA A 1 94 ? -6.250 -13.077 -7.467 1.00 70.75 94 ALA A N 1
ATOM 664 C CA . ALA A 1 94 ? -6.595 -11.824 -8.146 1.00 70.75 94 ALA A CA 1
ATOM 665 C C . ALA A 1 94 ? -5.557 -10.690 -7.992 1.00 70.75 94 ALA A C 1
ATOM 667 O O . ALA A 1 94 ? -5.608 -9.712 -8.734 1.00 70.75 94 ALA A O 1
ATOM 668 N N . ILE A 1 95 ? -4.670 -10.768 -6.996 1.00 76.56 95 ILE A N 1
ATOM 669 C CA . ILE A 1 95 ? -3.536 -9.854 -6.801 1.00 76.56 95 ILE A CA 1
ATOM 670 C C . ILE A 1 95 ? -2.280 -10.439 -7.447 1.00 76.56 95 ILE A C 1
ATOM 672 O O . ILE A 1 95 ? -1.549 -9.712 -8.113 1.00 76.56 95 ILE A O 1
ATOM 676 N N . ALA A 1 96 ? -2.054 -11.747 -7.300 1.00 74.00 96 ALA A N 1
ATOM 677 C CA . ALA A 1 96 ? -0.929 -12.441 -7.919 1.00 74.00 96 ALA A CA 1
ATOM 678 C C . ALA A 1 96 ? -0.964 -12.344 -9.455 1.00 74.00 96 ALA A C 1
ATOM 680 O O . ALA A 1 96 ? 0.078 -12.157 -10.065 1.00 74.00 96 ALA A O 1
ATOM 681 N N . GLU A 1 97 ? -2.148 -12.377 -10.077 1.00 73.94 97 GLU A N 1
ATOM 682 C CA . GLU A 1 97 ? -2.330 -12.181 -11.525 1.00 73.94 97 GLU A CA 1
ATOM 683 C C . GLU A 1 97 ? -1.969 -10.765 -12.014 1.00 73.94 97 GLU A C 1
ATOM 685 O O . GLU A 1 97 ? -1.756 -10.561 -13.210 1.00 73.94 97 GLU A O 1
ATOM 690 N N . LEU A 1 98 ? -1.913 -9.777 -11.112 1.00 70.12 98 LEU A N 1
ATOM 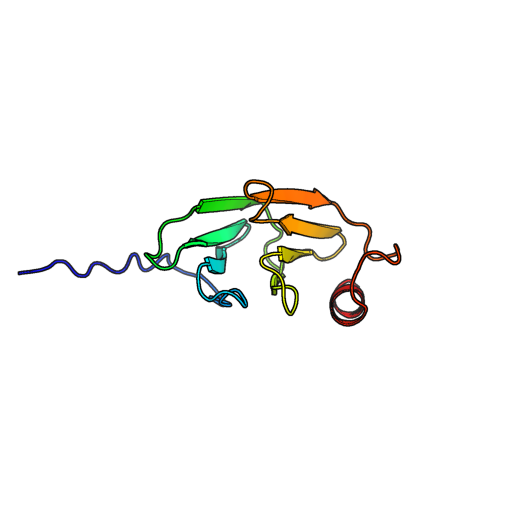691 C CA . LEU A 1 98 ? -1.538 -8.397 -11.439 1.00 70.12 98 LEU A CA 1
ATOM 692 C C . LEU A 1 98 ? -0.022 -8.169 -11.384 1.00 70.12 98 LEU A C 1
ATOM 694 O O . LEU A 1 98 ? 0.457 -7.187 -11.948 1.00 70.12 98 LEU A O 1
ATOM 698 N N . VAL A 1 99 ? 0.722 -9.055 -10.717 1.00 69.12 99 VAL A N 1
ATOM 699 C CA . VAL A 1 99 ? 2.188 -9.022 -10.654 1.00 69.12 99 VAL A CA 1
ATOM 700 C C . VAL A 1 99 ? 2.711 -9.895 -11.796 1.00 69.12 99 VAL A C 1
ATOM 702 O O . VAL A 1 99 ? 2.330 -11.061 -11.888 1.00 69.12 99 VAL A O 1
ATOM 705 N N . LYS A 1 100 ? 3.522 -9.338 -12.702 1.00 57.47 100 LYS A N 1
ATOM 706 C CA . LYS A 1 100 ? 3.844 -9.975 -13.989 1.00 57.47 100 LYS A CA 1
ATOM 707 C C . LYS A 1 100 ? 5.297 -10.405 -14.107 1.00 57.47 100 LYS A C 1
ATOM 709 O O . LYS A 1 100 ? 6.168 -9.600 -13.730 1.00 57.47 100 LYS A O 1
#

Secondary structure (DSSP, 8-state):
---------TTEEEEEEPTTSSEEEEEETTEEEEEETTS-EEEEEE--TT-EEEEPTTSSEEEEE-SS-EEEEETTTTSEEEEE-TTSTTS-HHHHTT--

Sequence (100 aa):
MAQESSPTLGGLTLSNPSPSGTYKAGVSGSNAVVTDASGAEVFSTPAGANAMVKWQDGADRLWIIDADALYVVDGSSGWKKTKVDPKTGDVPAAIAELVK